Protein AF-A0AAV4CT35-F1 (afdb_monomer)

Nearest PDB structures (foldseek):
  6mrs-assembly1_A  TM=5.192E-01  e=3.108E-01  synthetic construct
  7wts-assembly1_q  TM=3.674E-01  e=2.032E+00  Homo sapiens
  8i8h-assembly1_A  TM=2.319E-01  e=3.352E+00  Streptosporangium roseum
  1j0r-assembly2_B  TM=2.990E-01  e=8.052E+00  Bacillus subtilis
  6eu2-assembly1_O  TM=1.810E-01  e=7.105E+00  Saccharomyces cerevisiae S288C

pLDDT: mean 72.07, std 13.14, range [39.66, 92.06]

Mean predicted aligned error: 14.74 Å

Radius of gyration: 26.85 Å; Cα contacts (8 Å, |Δi|>4): 179; chains: 1; bounding box: 68×26×70 Å

Structure (mmCIF, N/CA/C/O backbone):
data_AF-A0AAV4CT35-F1
#
_entry.id   AF-A0AAV4CT35-F1
#
loop_
_atom_site.group_PDB
_atom_site.id
_atom_site.type_symbol
_atom_site.label_atom_id
_atom_site.label_alt_id
_atom_site.label_comp_id
_atom_site.label_asym_id
_atom_site.label_entity_id
_atom_site.label_seq_id
_atom_site.pdbx_PDB_ins_code
_atom_site.Cartn_x
_atom_site.Cartn_y
_atom_site.Cartn_z
_atom_site.occupancy
_atom_site.B_iso_or_equiv
_atom_site.auth_seq_id
_atom_site.auth_comp_id
_atom_site.auth_asym_id
_atom_site.auth_atom_id
_atom_site.pdbx_PDB_model_num
ATOM 1 N N . MET A 1 1 ? -14.865 5.060 1.779 1.00 61.81 1 MET A N 1
ATOM 2 C CA . MET A 1 1 ? -14.980 4.880 3.240 1.00 61.81 1 MET A CA 1
ATOM 3 C C . MET A 1 1 ? -16.345 4.324 3.646 1.00 61.81 1 MET A C 1
ATOM 5 O O . MET A 1 1 ? -16.380 3.307 4.319 1.00 61.81 1 MET A O 1
ATOM 9 N N . GLU A 1 2 ? -17.453 4.895 3.161 1.00 72.00 2 GLU A N 1
ATOM 10 C CA . GLU A 1 2 ? -18.836 4.487 3.495 1.00 72.00 2 GLU A CA 1
ATOM 11 C C . GLU A 1 2 ? -19.107 2.967 3.499 1.00 72.00 2 GLU A C 1
ATOM 13 O O . GLU A 1 2 ? -19.634 2.433 4.469 1.00 72.00 2 GLU A O 1
ATOM 18 N N . VAL A 1 3 ? -18.693 2.236 2.456 1.00 74.56 3 VAL A N 1
ATOM 19 C CA . VAL A 1 3 ? -18.912 0.775 2.365 1.00 74.56 3 VAL A CA 1
ATOM 20 C C . VAL A 1 3 ? -18.204 0.008 3.492 1.00 74.56 3 VAL A C 1
ATOM 22 O O . VAL A 1 3 ? -18.758 -0.939 4.044 1.00 74.56 3 VAL A O 1
ATOM 25 N N . ILE A 1 4 ? -16.995 0.434 3.864 1.00 75.12 4 ILE A N 1
ATOM 26 C CA . ILE A 1 4 ? -16.207 -0.183 4.943 1.00 75.12 4 ILE A CA 1
ATOM 27 C C . ILE A 1 4 ? -16.853 0.103 6.296 1.00 75.12 4 ILE A C 1
ATOM 29 O O . ILE A 1 4 ? -16.926 -0.779 7.147 1.00 75.12 4 ILE A O 1
ATOM 33 N N . LEU A 1 5 ? -17.372 1.317 6.473 1.00 76.12 5 LEU A N 1
ATOM 34 C CA . LEU A 1 5 ? -18.053 1.721 7.696 1.00 76.12 5 LEU A CA 1
ATOM 35 C C . LEU A 1 5 ? -19.358 0.957 7.900 1.00 76.12 5 LEU A C 1
ATOM 37 O O . LEU A 1 5 ? -19.563 0.419 8.983 1.00 76.12 5 LEU A O 1
ATOM 41 N N . ARG A 1 6 ? -20.176 0.801 6.853 1.00 77.31 6 ARG A N 1
ATOM 42 C CA . ARG A 1 6 ? -21.390 -0.032 6.904 1.00 77.31 6 ARG A CA 1
ATOM 43 C C . ARG A 1 6 ? -21.087 -1.497 7.214 1.00 77.31 6 ARG A C 1
ATOM 45 O O . ARG A 1 6 ? -21.818 -2.135 7.963 1.00 77.31 6 ARG A O 1
ATOM 52 N N . ALA A 1 7 ? -19.988 -2.033 6.680 1.00 79.31 7 ALA A N 1
ATOM 53 C CA . ALA A 1 7 ? -19.547 -3.392 6.991 1.00 79.31 7 ALA A CA 1
ATOM 54 C C . ALA A 1 7 ? -19.054 -3.546 8.443 1.00 79.31 7 ALA A C 1
ATOM 56 O O . ALA A 1 7 ? -19.142 -4.635 9.014 1.00 79.31 7 ALA A O 1
ATOM 57 N N . ALA A 1 8 ? -18.530 -2.474 9.042 1.00 78.25 8 ALA A N 1
ATOM 58 C CA . ALA A 1 8 ? -18.135 -2.453 10.444 1.00 78.25 8 ALA A CA 1
ATOM 59 C C . ALA A 1 8 ? -19.338 -2.227 11.378 1.00 78.25 8 ALA A C 1
ATOM 61 O O . ALA A 1 8 ? -19.352 -2.786 12.472 1.00 78.25 8 ALA A O 1
ATOM 62 N N . GLU A 1 9 ? -20.353 -1.472 10.943 1.00 76.31 9 GLU A N 1
ATOM 63 C CA . GLU A 1 9 ? -21.483 -0.985 11.750 1.00 76.31 9 GLU A CA 1
ATOM 64 C C . GLU A 1 9 ? -22.215 -2.091 12.521 1.00 76.31 9 GLU A C 1
ATOM 66 O O . GLU A 1 9 ? -22.549 -1.893 13.684 1.00 76.31 9 GLU A O 1
ATOM 71 N N . GLY A 1 10 ? -22.348 -3.295 11.951 1.00 73.94 10 GLY A N 1
ATOM 72 C CA . GLY A 1 10 ? -22.927 -4.460 12.642 1.00 73.94 10 GLY A CA 1
ATOM 73 C C . GLY A 1 10 ? -22.183 -4.905 13.914 1.00 73.94 10 GLY A C 1
ATOM 74 O O . GLY A 1 10 ? -22.694 -5.719 14.680 1.00 73.94 10 GLY A O 1
ATOM 75 N N . SER A 1 11 ? -20.986 -4.369 14.163 1.00 74.44 11 SER A N 1
ATOM 76 C CA . SER A 1 11 ? -20.169 -4.639 15.356 1.00 74.44 11 SER A CA 1
ATOM 77 C C . SER A 1 11 ? -20.440 -3.652 16.498 1.00 74.44 11 SER A C 1
ATOM 79 O O . SER A 1 11 ? -19.971 -3.869 17.619 1.00 74.44 11 SER A O 1
ATOM 81 N N . ALA A 1 12 ? -21.203 -2.585 16.239 1.00 69.00 12 ALA A N 1
ATOM 82 C CA . ALA A 1 12 ? -21.568 -1.559 17.206 1.00 69.00 12 ALA A CA 1
ATOM 83 C C . ALA A 1 12 ? -23.096 -1.417 17.308 1.00 69.00 12 ALA A C 1
ATOM 85 O O . ALA A 1 12 ? -23.838 -1.645 16.361 1.00 69.00 12 ALA A O 1
ATOM 86 N N . SER A 1 13 ? -23.592 -1.062 18.494 1.00 67.94 13 SER A N 1
ATOM 87 C CA . SER A 1 13 ? -25.023 -0.786 18.701 1.00 67.94 13 SER A CA 1
ATOM 88 C C . SER A 1 13 ? -25.262 0.721 18.653 1.00 67.94 13 SER A C 1
ATOM 90 O O . SER A 1 13 ? -24.371 1.434 19.117 1.00 67.94 13 SER A O 1
ATOM 92 N N . PRO A 1 14 ? -26.436 1.196 18.191 1.00 68.62 14 PRO A N 1
ATOM 93 C CA . PRO A 1 14 ? -26.785 2.615 18.194 1.00 68.62 14 PRO A CA 1
ATOM 94 C C . PRO A 1 14 ? -26.461 3.297 19.523 1.00 68.62 14 PRO A C 1
ATOM 96 O O . PRO A 1 14 ? -26.668 2.722 20.599 1.00 68.62 14 PRO A O 1
ATOM 99 N N . ALA A 1 15 ? -25.921 4.509 19.437 1.00 67.31 15 ALA A N 1
ATOM 100 C CA . ALA A 1 15 ? -25.639 5.328 20.600 1.00 67.31 15 ALA A CA 1
ATOM 101 C C . ALA A 1 15 ? -26.962 5.892 21.133 1.00 67.31 15 ALA A C 1
ATOM 103 O O . ALA A 1 15 ? -27.694 6.572 20.408 1.00 67.31 15 ALA A O 1
ATOM 104 N N . ASP A 1 16 ? -27.266 5.580 22.391 1.00 68.31 16 ASP A N 1
ATOM 105 C CA . ASP A 1 16 ? -28.408 6.137 23.113 1.00 68.31 16 ASP A CA 1
ATOM 106 C C . ASP A 1 16 ? -28.034 7.535 23.618 1.00 68.31 16 ASP A C 1
ATOM 108 O O . ASP A 1 16 ? -27.062 7.686 24.362 1.00 68.31 16 ASP A O 1
ATOM 112 N N . LEU A 1 17 ? -28.762 8.551 23.153 1.00 63.44 17 LEU A N 1
ATOM 113 C CA . LEU A 1 17 ? -28.550 9.954 23.515 1.00 63.44 17 LEU A CA 1
ATOM 114 C C . LEU A 1 17 ? -29.515 10.422 24.623 1.00 63.44 17 LEU A C 1
ATOM 116 O O . LEU A 1 17 ? -29.453 11.584 25.025 1.00 63.44 17 LEU A O 1
ATOM 120 N N . GLY A 1 18 ? -30.389 9.538 25.123 1.00 57.47 18 GLY A N 1
ATOM 121 C CA . GLY A 1 18 ? -31.465 9.874 26.051 1.00 57.47 18 GLY A CA 1
ATOM 122 C C . GLY A 1 18 ? -32.706 10.447 25.352 1.00 57.47 18 GLY A C 1
ATOM 123 O O . GLY A 1 18 ? -32.621 11.166 24.354 1.00 57.47 18 GLY A O 1
ATOM 124 N N . GLY A 1 19 ? -33.894 10.121 25.880 1.00 57.25 19 GLY A N 1
ATOM 125 C CA . GLY A 1 19 ? -35.159 10.337 25.162 1.00 57.25 19 GLY A CA 1
ATOM 126 C C . GLY A 1 19 ? -35.256 9.424 23.932 1.00 57.25 19 GLY A C 1
ATOM 127 O O . GLY A 1 19 ? -34.352 8.646 23.670 1.00 57.25 19 GLY A O 1
ATOM 128 N N . VAL A 1 20 ? -36.337 9.479 23.152 1.00 59.94 20 VAL A N 1
ATOM 129 C CA . VAL A 1 20 ? -36.589 8.591 21.983 1.00 59.94 20 VAL A CA 1
ATOM 130 C C . VAL A 1 20 ? -35.617 8.855 20.798 1.00 59.94 20 VAL A C 1
ATOM 132 O O . VAL A 1 20 ? -35.916 8.582 19.640 1.00 59.94 20 VAL A O 1
ATOM 135 N N . CYS A 1 21 ? -34.438 9.417 21.064 1.00 56.00 21 CYS A N 1
ATOM 136 C CA . CYS A 1 21 ? -33.450 9.852 20.090 1.00 56.00 21 CYS A CA 1
ATOM 137 C C . CYS A 1 21 ? -32.243 8.906 20.086 1.00 56.00 21 CYS A C 1
ATOM 139 O O . CYS A 1 21 ? -31.481 8.836 21.049 1.00 56.00 21 CYS A O 1
ATOM 141 N N . TYR A 1 22 ? -32.024 8.231 18.956 1.00 63.31 22 TYR A N 1
ATOM 142 C CA . TYR A 1 22 ? -30.868 7.363 18.729 1.00 63.31 22 TYR A CA 1
ATOM 143 C C . TYR A 1 22 ? -29.951 7.959 17.662 1.00 63.31 22 TYR A C 1
ATOM 145 O O . TYR A 1 22 ? -30.428 8.441 16.633 1.00 63.31 22 TYR A O 1
ATOM 153 N N . MET A 1 23 ? -28.633 7.886 17.873 1.00 63.41 23 MET A N 1
ATOM 154 C CA . MET A 1 23 ? -27.654 8.125 16.808 1.00 63.41 23 MET A CA 1
ATOM 155 C C . MET A 1 23 ? -27.132 6.794 16.260 1.00 63.41 23 MET A C 1
ATOM 157 O O . MET A 1 23 ? -26.830 5.892 17.052 1.00 63.41 23 MET A O 1
ATOM 161 N N . PRO A 1 24 ? -26.956 6.657 14.931 1.00 66.19 24 PRO A N 1
ATOM 162 C CA . PRO A 1 24 ? -26.171 5.557 14.397 1.00 66.19 24 PRO A CA 1
ATOM 163 C C . PRO A 1 24 ? -24.763 5.588 15.018 1.00 66.19 24 PRO A C 1
ATOM 165 O O . PRO A 1 24 ? -24.211 6.666 15.262 1.00 66.19 24 PRO A O 1
ATOM 168 N N . PRO A 1 25 ? -24.184 4.416 15.319 1.00 65.44 25 PRO A N 1
ATOM 169 C CA . PRO A 1 25 ? -22.944 4.314 16.087 1.00 65.44 25 PRO A CA 1
ATOM 170 C C . PRO A 1 25 ? -21.714 4.835 15.337 1.00 65.44 25 PRO A C 1
ATOM 172 O O . PRO A 1 25 ? -20.651 5.013 15.933 1.00 65.44 25 PRO A O 1
ATOM 175 N N . VAL A 1 26 ? -21.846 5.075 14.033 1.00 69.94 26 VAL A N 1
ATOM 176 C CA . VAL A 1 26 ? -20.792 5.601 13.175 1.00 69.94 26 VAL A CA 1
ATOM 177 C C . VAL A 1 26 ? -21.322 6.824 12.450 1.00 69.94 26 VAL A C 1
ATOM 179 O O . VAL A 1 26 ? -22.363 6.774 11.798 1.00 69.94 26 VAL A O 1
ATOM 182 N N . LYS A 1 27 ? -20.577 7.923 12.530 1.00 68.12 27 LYS A N 1
ATOM 183 C CA . LYS A 1 27 ? -20.821 9.106 11.713 1.00 68.12 27 LYS A CA 1
ATOM 184 C C . LYS A 1 27 ? -19.522 9.477 11.023 1.00 68.12 27 LYS A C 1
ATOM 186 O O . LYS A 1 27 ? -18.558 9.843 11.689 1.00 68.12 27 LYS A O 1
ATOM 191 N N . ALA A 1 28 ? -19.490 9.357 9.703 1.00 64.50 28 ALA A N 1
ATOM 192 C CA . ALA A 1 28 ? -18.327 9.730 8.915 1.00 64.50 28 ALA A CA 1
ATOM 193 C C . ALA A 1 28 ? -18.597 10.967 8.074 1.00 64.50 28 ALA A C 1
ATOM 195 O O . ALA A 1 28 ? -19.676 11.138 7.508 1.00 64.50 28 ALA A O 1
ATOM 196 N N . PHE A 1 29 ? -17.585 11.820 8.005 1.00 55.75 29 PHE A N 1
ATOM 197 C CA . PHE A 1 29 ? -17.532 12.961 7.119 1.00 55.75 29 PHE A CA 1
ATOM 198 C C . PHE A 1 29 ? -16.224 12.875 6.333 1.00 55.75 29 PHE A C 1
ATOM 200 O O . PHE A 1 29 ? -15.149 13.175 6.844 1.00 55.75 29 PHE A O 1
ATOM 207 N N . ILE A 1 30 ? -16.327 12.442 5.074 1.00 67.06 30 ILE A N 1
ATOM 208 C CA . ILE A 1 30 ? -15.182 12.213 4.179 1.00 67.06 30 ILE A CA 1
ATOM 209 C C . ILE A 1 30 ? -14.243 11.129 4.748 1.00 67.06 30 ILE A C 1
ATOM 211 O O . ILE A 1 30 ? -14.639 9.962 4.810 1.00 67.06 30 ILE A O 1
ATOM 215 N N . ASP A 1 31 ? -13.021 11.507 5.132 1.00 65.38 31 ASP A N 1
ATOM 216 C CA . ASP A 1 31 ? -12.002 10.627 5.697 1.00 65.38 31 ASP A CA 1
ATOM 217 C C . ASP A 1 31 ? -12.147 10.541 7.227 1.00 65.38 31 ASP A C 1
ATOM 219 O O . ASP A 1 31 ? -11.849 9.508 7.825 1.00 65.38 31 ASP A O 1
ATOM 223 N N . ASP A 1 32 ? -12.680 11.577 7.877 1.00 65.38 32 ASP A N 1
ATOM 224 C CA . ASP A 1 32 ? -12.834 11.602 9.328 1.00 65.38 32 ASP A CA 1
ATOM 225 C C . ASP A 1 32 ? -14.062 10.789 9.755 1.00 65.38 32 ASP A C 1
ATOM 227 O O . ASP A 1 32 ? -15.179 10.982 9.270 1.00 65.38 32 ASP A O 1
ATOM 231 N N . THR A 1 33 ? -13.853 9.839 10.665 1.00 67.88 33 THR A N 1
ATOM 232 C CA . THR A 1 33 ? -14.893 8.922 11.141 1.00 67.88 33 THR A CA 1
ATOM 233 C C . THR A 1 33 ? -15.006 9.019 12.648 1.00 67.88 33 THR A C 1
ATOM 235 O O . THR A 1 33 ? -14.083 8.659 13.367 1.00 67.88 33 THR A O 1
ATOM 238 N N . THR A 1 34 ? -16.169 9.406 13.156 1.00 71.44 34 THR A N 1
ATOM 239 C CA . THR A 1 34 ? -16.434 9.385 14.595 1.00 71.44 34 THR A CA 1
ATOM 240 C C . THR A 1 34 ? -17.229 8.147 14.974 1.00 71.44 34 THR A C 1
ATOM 242 O O . THR A 1 34 ? -18.323 7.918 14.455 1.00 71.44 34 THR A O 1
ATOM 245 N N . ILE A 1 35 ? -16.678 7.355 15.896 1.00 70.50 35 ILE A N 1
ATOM 246 C CA . ILE A 1 35 ? -17.342 6.197 16.490 1.00 70.50 35 ILE A CA 1
ATOM 247 C C . ILE A 1 35 ? -17.936 6.628 17.828 1.00 70.50 35 ILE A C 1
ATOM 249 O O . ILE A 1 35 ? -17.236 7.062 18.745 1.00 70.50 35 ILE A O 1
ATOM 253 N N . LEU A 1 36 ? -19.250 6.485 17.946 1.00 70.00 36 LEU A N 1
ATOM 254 C CA . LEU A 1 36 ? -19.995 6.764 19.163 1.00 70.00 36 LEU A CA 1
ATOM 255 C C . LEU A 1 36 ? -20.402 5.431 19.784 1.00 70.00 36 LEU A C 1
ATOM 257 O O . LEU A 1 36 ? -21.216 4.693 19.232 1.00 70.00 36 LEU A O 1
ATOM 261 N N . CYS A 1 37 ? -19.817 5.099 20.934 1.00 67.00 37 CYS A N 1
ATOM 262 C CA . CYS A 1 37 ? -20.114 3.860 21.641 1.00 67.00 37 CYS A CA 1
ATOM 263 C C . CYS A 1 37 ? -20.293 4.110 23.139 1.00 67.00 37 CYS A C 1
ATOM 265 O O . CYS A 1 37 ? -19.545 4.841 23.780 1.00 67.00 37 CYS A O 1
ATOM 267 N N . SER A 1 38 ? -21.282 3.449 23.735 1.00 66.62 38 SER A N 1
ATOM 268 C CA . SER A 1 38 ? -21.591 3.579 25.166 1.00 66.62 38 SER A CA 1
ATOM 269 C C . SER A 1 38 ? -20.693 2.731 26.079 1.00 66.62 38 SER A C 1
ATOM 271 O O . SER A 1 38 ? -20.724 2.886 27.300 1.00 66.62 38 SER A O 1
ATOM 273 N N . LYS A 1 39 ? -19.898 1.808 25.514 1.00 68.69 39 LYS A N 1
ATOM 274 C CA . LYS A 1 39 ? -19.023 0.881 26.253 1.00 68.69 39 LYS A CA 1
ATOM 275 C C . LYS A 1 39 ? -17.675 0.715 25.561 1.00 68.69 39 LYS A C 1
ATOM 277 O O . LYS A 1 39 ? -17.637 0.413 24.372 1.00 68.69 39 LYS A O 1
ATOM 282 N N . GLU A 1 40 ? -16.600 0.755 26.341 1.00 69.69 40 GLU A N 1
ATOM 283 C CA . GLU A 1 40 ? -15.217 0.623 25.862 1.00 69.69 40 GLU A CA 1
ATOM 284 C C . GLU A 1 40 ? -14.970 -0.692 25.103 1.00 69.69 40 GLU A C 1
ATOM 286 O O . GLU A 1 40 ? -14.434 -0.686 23.998 1.00 69.69 40 GLU A O 1
ATOM 291 N N . ASN A 1 41 ? -15.474 -1.817 25.622 1.00 70.94 41 ASN A N 1
ATOM 292 C CA . ASN A 1 41 ? -15.346 -3.123 24.962 1.00 70.94 41 ASN A CA 1
ATOM 293 C C . ASN A 1 41 ? -16.001 -3.168 23.570 1.00 70.94 41 ASN A C 1
ATOM 295 O O . ASN A 1 41 ? -15.524 -3.882 22.689 1.00 70.94 41 ASN A O 1
ATOM 299 N N . LYS A 1 42 ? -17.103 -2.429 23.365 1.00 71.50 42 LYS A N 1
ATOM 300 C CA . LYS A 1 42 ? -17.773 -2.349 22.056 1.00 71.50 42 LYS A CA 1
ATOM 301 C C . LYS A 1 42 ? -16.964 -1.490 21.096 1.00 71.50 42 LYS A C 1
ATOM 303 O O . LYS A 1 42 ? -16.765 -1.899 19.957 1.00 71.50 42 LYS A O 1
ATOM 308 N N . THR A 1 43 ? -16.443 -0.364 21.582 1.00 72.06 43 THR A N 1
ATOM 309 C CA . THR A 1 43 ? -15.526 0.479 20.816 1.00 72.06 43 THR A CA 1
ATOM 310 C C . THR A 1 43 ? -14.332 -0.340 20.347 1.00 72.06 43 THR A C 1
ATOM 312 O O . THR A 1 43 ? -14.083 -0.395 19.152 1.00 72.06 43 THR A O 1
ATOM 315 N N . ARG A 1 44 ? -13.655 -1.069 21.243 1.00 73.31 44 ARG A N 1
ATOM 316 C CA . ARG A 1 44 ? -12.477 -1.876 20.891 1.00 73.31 44 ARG A CA 1
ATOM 317 C C . ARG A 1 44 ? -12.773 -2.932 19.825 1.00 73.31 44 ARG A C 1
ATOM 319 O O . ARG A 1 44 ? -12.047 -3.011 18.845 1.00 73.31 44 ARG A O 1
ATOM 326 N N . ARG A 1 45 ? -13.886 -3.666 19.945 1.00 78.44 45 ARG A N 1
ATOM 327 C CA . ARG A 1 45 ? -14.315 -4.617 18.899 1.00 78.44 45 ARG A CA 1
ATOM 328 C C . ARG A 1 45 ? -14.549 -3.943 17.548 1.00 78.44 45 ARG A C 1
ATOM 330 O O . ARG A 1 45 ? -14.231 -4.520 16.513 1.00 78.44 45 ARG A O 1
ATOM 337 N N . MET A 1 46 ? -15.111 -2.737 17.560 1.00 77.69 46 MET A N 1
ATOM 338 C CA . MET A 1 46 ? -15.316 -1.942 16.354 1.00 77.69 46 MET A CA 1
ATOM 339 C C . MET A 1 46 ? -13.981 -1.495 15.744 1.00 77.69 46 MET A C 1
ATOM 341 O O . MET A 1 46 ? -13.820 -1.590 14.531 1.00 77.69 46 MET A O 1
ATOM 345 N N . LEU A 1 47 ? -13.011 -1.083 16.574 1.00 77.12 47 LEU A N 1
ATOM 346 C CA . LEU A 1 47 ? -11.645 -0.758 16.141 1.00 77.12 47 LEU A CA 1
ATOM 347 C C . LEU A 1 47 ? -10.980 -1.960 15.465 1.00 77.12 47 LEU A C 1
ATOM 349 O O . LEU A 1 47 ? -10.499 -1.832 14.343 1.00 77.12 47 LEU A O 1
ATOM 353 N N . ASP A 1 48 ? -11.019 -3.127 16.111 1.00 81.06 48 ASP A N 1
ATOM 354 C CA . ASP A 1 48 ? -10.408 -4.359 15.600 1.00 81.06 48 ASP A CA 1
ATOM 355 C C . ASP A 1 48 ? -11.036 -4.772 14.258 1.00 81.06 48 ASP A C 1
ATOM 357 O O . ASP A 1 48 ? -10.347 -5.172 13.315 1.00 81.06 48 ASP A O 1
ATOM 361 N N . ARG A 1 49 ? -12.365 -4.638 14.133 1.00 83.50 49 ARG A N 1
ATOM 362 C CA . ARG A 1 49 ? -13.072 -4.943 12.885 1.00 83.50 49 ARG A CA 1
ATOM 363 C C . ARG A 1 49 ? -12.713 -3.964 11.773 1.00 83.50 49 ARG A C 1
ATOM 365 O O . ARG A 1 49 ? -12.538 -4.384 10.628 1.00 83.50 49 ARG A O 1
ATOM 372 N N . LEU A 1 50 ? -12.625 -2.678 12.096 1.00 79.19 50 LEU A N 1
ATOM 373 C CA . LEU A 1 50 ? -12.292 -1.632 11.139 1.00 79.19 50 LEU A CA 1
ATOM 374 C C . LEU A 1 50 ? -10.842 -1.7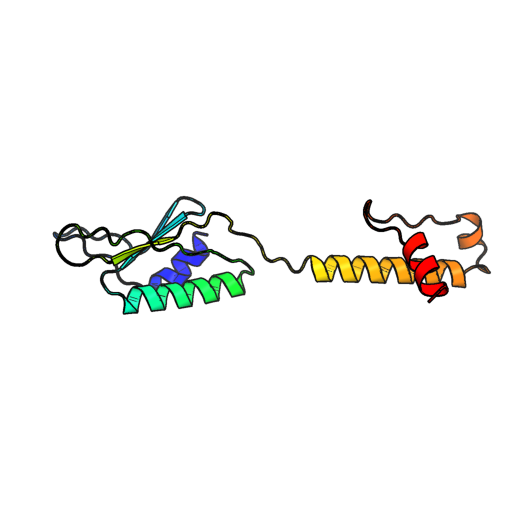81 10.660 1.00 79.19 50 LEU A C 1
ATOM 376 O O . LEU A 1 50 ? -10.600 -1.682 9.461 1.00 79.19 50 LEU A O 1
ATOM 380 N N . ASP A 1 51 ? -9.911 -2.147 11.542 1.00 80.19 51 ASP A N 1
ATOM 381 C CA . ASP A 1 51 ? -8.528 -2.471 11.172 1.00 80.19 51 ASP A CA 1
ATOM 382 C C . ASP A 1 51 ? -8.430 -3.697 10.261 1.00 80.19 51 ASP A C 1
ATOM 384 O O . ASP A 1 51 ? -7.749 -3.656 9.235 1.00 80.19 51 ASP A O 1
ATOM 388 N N . ALA A 1 52 ? -9.197 -4.754 10.536 1.00 83.00 52 ALA A N 1
ATOM 389 C CA . ALA A 1 52 ? -9.271 -5.903 9.638 1.00 83.00 52 ALA A CA 1
ATOM 390 C C . ALA A 1 52 ? -9.767 -5.507 8.234 1.00 83.00 52 ALA A C 1
ATOM 392 O O . ALA A 1 52 ? -9.147 -5.869 7.235 1.00 83.00 52 ALA A O 1
ATOM 393 N N . LEU A 1 53 ? -10.852 -4.731 8.134 1.00 82.06 53 LEU A N 1
ATOM 394 C CA . LEU A 1 53 ? -11.400 -4.294 6.843 1.00 82.06 53 LEU A CA 1
ATOM 395 C C . LEU A 1 53 ? -10.457 -3.335 6.098 1.00 82.06 53 LEU A C 1
ATOM 397 O O . LEU A 1 53 ? -10.320 -3.408 4.873 1.00 82.06 53 LEU A O 1
ATOM 401 N N . MET A 1 54 ? -9.773 -2.454 6.824 1.00 77.44 54 MET A N 1
ATOM 402 C CA . MET A 1 54 ? -8.780 -1.547 6.251 1.00 77.44 54 MET A CA 1
ATOM 403 C C . MET A 1 54 ? -7.574 -2.326 5.719 1.00 77.44 54 MET A C 1
ATOM 405 O O . MET A 1 54 ? -7.192 -2.135 4.566 1.00 77.44 54 MET A O 1
ATOM 409 N N . ASN A 1 55 ? -7.065 -3.304 6.470 1.00 79.81 55 ASN A N 1
ATOM 410 C CA . ASN A 1 55 ? -5.999 -4.190 6.001 1.00 79.81 55 ASN A CA 1
ATOM 411 C C . ASN A 1 55 ? -6.408 -4.989 4.751 1.00 79.81 55 ASN A C 1
ATOM 413 O O . ASN A 1 55 ? -5.643 -5.046 3.787 1.00 79.81 55 ASN A O 1
ATOM 417 N N . TRP A 1 56 ? -7.629 -5.534 4.713 1.00 78.88 56 TRP A N 1
ATOM 418 C CA . TRP A 1 56 ? -8.171 -6.223 3.531 1.00 78.88 56 TRP A CA 1
ATOM 419 C C . TRP A 1 56 ? -8.250 -5.314 2.302 1.00 78.88 56 TRP A C 1
ATOM 421 O O . TRP A 1 56 ? -7.883 -5.712 1.199 1.00 78.88 56 TRP A O 1
ATOM 431 N N . SER A 1 57 ? -8.680 -4.069 2.496 1.00 74.38 57 SER A N 1
ATOM 432 C CA . SER A 1 57 ? -8.756 -3.064 1.431 1.00 74.38 57 SER A CA 1
ATOM 433 C C . SER A 1 57 ? -7.413 -2.394 1.112 1.00 74.38 57 SER A C 1
ATOM 435 O O . SER A 1 57 ? -7.364 -1.466 0.304 1.00 74.38 57 SER A O 1
ATOM 437 N N . ARG A 1 58 ? -6.310 -2.868 1.713 1.00 72.38 58 ARG A N 1
ATOM 438 C CA . ARG A 1 58 ? -4.968 -2.283 1.595 1.00 72.38 58 ARG A CA 1
ATOM 439 C C . ARG A 1 58 ? -4.952 -0.793 1.937 1.00 72.38 58 ARG A C 1
ATOM 441 O O . ARG A 1 58 ? -4.231 -0.019 1.317 1.00 72.38 58 ARG A O 1
ATOM 448 N N . MET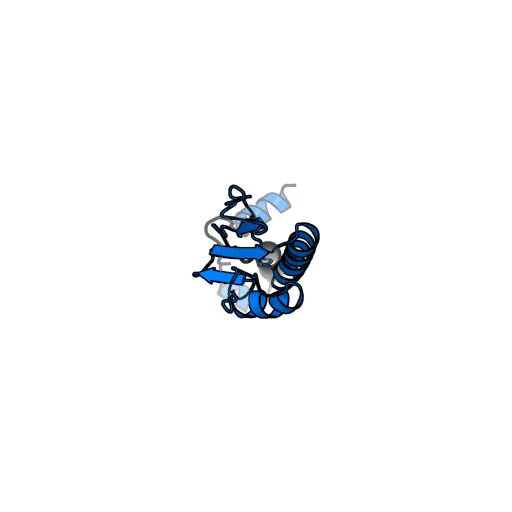 A 1 59 ? -5.732 -0.374 2.919 1.00 73.00 59 MET A N 1
ATOM 449 C CA . MET A 1 59 ? -5.715 0.979 3.460 1.00 73.00 59 MET A CA 1
ATOM 450 C C . MET A 1 59 ? -5.201 0.960 4.895 1.00 73.00 59 MET A C 1
ATOM 452 O O . MET A 1 59 ? -5.240 -0.056 5.579 1.00 73.00 59 MET A O 1
ATOM 456 N N . SER A 1 60 ? -4.696 2.096 5.363 1.00 69.62 60 SER A N 1
ATOM 457 C CA . SER A 1 60 ? -4.348 2.270 6.774 1.00 69.62 60 SER A CA 1
ATOM 458 C C . SER A 1 60 ? -4.871 3.591 7.296 1.00 69.62 60 SER A C 1
ATOM 460 O O . SER A 1 60 ? -4.780 4.594 6.588 1.00 69.62 60 SER A O 1
ATOM 462 N N . PHE A 1 61 ? -5.355 3.579 8.534 1.00 68.50 61 PHE A N 1
ATOM 463 C CA . PHE A 1 61 ? -5.766 4.765 9.274 1.00 68.50 61 PHE A CA 1
ATOM 464 C C . PHE A 1 61 ? -4.865 4.961 10.495 1.00 68.50 61 PHE A C 1
ATOM 466 O O . PHE A 1 61 ? -4.143 4.054 10.912 1.00 68.50 61 PHE A O 1
ATOM 473 N N . GLN A 1 62 ? -4.887 6.167 11.049 1.00 63.53 62 GLN A N 1
ATOM 474 C CA . GLN A 1 62 ? -4.337 6.458 12.366 1.00 63.53 62 GLN A CA 1
ATOM 475 C C . GLN A 1 62 ? -5.517 6.875 13.238 1.00 63.53 62 GLN A C 1
ATOM 477 O O . GLN A 1 62 ? -6.259 7.776 12.859 1.00 63.53 62 GLN A O 1
ATOM 482 N N . ALA A 1 63 ? -5.730 6.187 14.358 1.00 62.25 63 ALA A N 1
ATOM 483 C CA . ALA A 1 63 ? -6.683 6.633 15.365 1.00 62.25 63 ALA A CA 1
ATOM 484 C C . ALA A 1 63 ? -5.970 7.576 16.334 1.00 62.25 63 ALA A C 1
ATOM 486 O O . ALA A 1 63 ? -4.871 7.277 16.797 1.00 62.25 63 ALA A O 1
ATOM 487 N N . GLU A 1 64 ? -6.607 8.697 16.640 1.00 58.94 64 GLU A N 1
ATOM 488 C CA . GLU A 1 64 ? -6.192 9.608 17.699 1.00 58.94 64 GLU A CA 1
ATOM 489 C C . GLU A 1 64 ? -7.333 9.632 18.713 1.00 58.94 64 GLU A C 1
ATOM 491 O O . GLU A 1 64 ? -8.484 9.836 18.335 1.00 58.94 64 GLU A O 1
ATOM 496 N N . GLU A 1 65 ? -7.052 9.349 19.983 1.00 56.94 65 GLU A N 1
ATOM 497 C CA . GLU A 1 65 ? -8.083 9.420 21.015 1.00 56.94 65 GLU A CA 1
ATOM 498 C C . GLU A 1 65 ? -8.459 10.886 21.246 1.00 56.94 65 GLU A C 1
ATOM 500 O O . GLU A 1 65 ? -7.681 11.665 21.795 1.00 56.94 65 GLU A O 1
ATOM 505 N N . VAL A 1 66 ? -9.662 11.283 20.839 1.00 54.88 66 VAL A N 1
ATOM 506 C CA . VAL A 1 66 ? -10.242 12.548 21.310 1.00 54.88 66 VAL A CA 1
ATOM 507 C C . VAL A 1 66 ? -10.652 12.444 22.777 1.00 54.88 66 VAL A C 1
ATOM 509 O O . VAL A 1 66 ? -11.004 11.356 23.246 1.00 54.88 66 VAL A O 1
ATOM 512 N N . PRO A 1 67 ? -10.670 13.577 23.507 1.00 47.22 67 PRO A N 1
ATOM 513 C CA . PRO A 1 67 ? -11.154 13.612 24.877 1.00 47.22 67 PRO A CA 1
ATOM 514 C C . PRO A 1 67 ? -12.545 12.982 24.974 1.00 47.22 67 PRO A C 1
ATOM 516 O O . PRO A 1 67 ? -13.428 13.314 24.182 1.00 47.22 67 PRO A O 1
ATOM 519 N N . LYS A 1 68 ? -12.746 12.109 25.970 1.00 52.12 68 LYS A N 1
ATOM 520 C CA . LYS A 1 68 ? -14.057 11.566 26.351 1.00 52.12 68 LYS A CA 1
ATOM 521 C C . LYS A 1 68 ? -14.995 12.746 26.629 1.00 52.12 68 LYS A C 1
ATOM 523 O O . LYS A 1 68 ? -14.991 13.284 27.734 1.00 52.12 68 LYS A O 1
ATOM 528 N N . THR A 1 69 ? -15.771 13.193 25.648 1.00 43.78 69 THR A N 1
ATOM 529 C CA . THR A 1 69 ? -16.771 14.242 25.859 1.00 43.78 69 THR A CA 1
ATOM 530 C C . THR A 1 69 ? -17.949 13.632 26.602 1.00 43.78 69 THR A C 1
ATOM 532 O O . THR A 1 69 ? -18.916 13.139 26.031 1.00 43.78 69 THR A O 1
ATOM 535 N N . VAL A 1 70 ? -17.829 13.634 27.929 1.00 47.06 70 VAL A N 1
ATOM 536 C CA . VAL A 1 70 ? -18.904 13.299 28.855 1.00 47.06 70 VAL A CA 1
ATOM 537 C C . VAL A 1 70 ? -19.878 14.475 28.867 1.00 47.06 70 VAL A C 1
ATOM 539 O O . VAL A 1 70 ? -19.643 15.486 29.526 1.00 47.06 70 VAL A O 1
ATOM 542 N N . HIS A 1 71 ? -20.986 14.350 28.143 1.00 39.78 71 HIS A N 1
ATOM 543 C CA . HIS A 1 71 ? -22.189 15.117 28.447 1.00 39.78 71 HIS A CA 1
ATOM 544 C C . HIS A 1 71 ? -23.266 14.127 28.892 1.00 39.78 71 HIS A C 1
ATOM 546 O O . HIS A 1 71 ? -23.796 13.386 28.076 1.00 39.78 71 HIS A O 1
ATOM 552 N N . LYS A 1 72 ? -23.485 14.086 30.215 1.0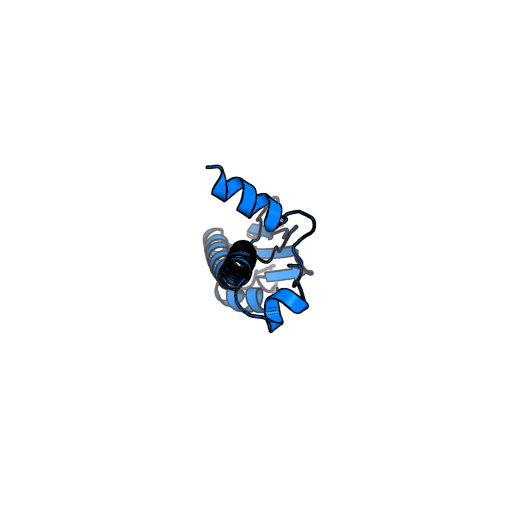0 39.66 72 LYS A N 1
ATOM 553 C CA . LYS A 1 72 ? -24.512 13.329 30.954 1.00 39.66 72 LYS A CA 1
ATOM 554 C C . LYS A 1 72 ? -24.675 11.845 30.544 1.00 39.66 72 LYS A C 1
ATOM 556 O O . LYS A 1 72 ? -25.474 11.485 29.695 1.00 39.66 72 LYS A O 1
ATOM 561 N N . ASP A 1 73 ? -23.922 10.998 31.253 1.00 41.50 73 ASP A N 1
ATOM 562 C CA . ASP A 1 73 ? -24.254 9.608 31.627 1.00 41.50 73 ASP A CA 1
ATOM 563 C C . ASP A 1 73 ? -24.229 8.450 30.601 1.00 41.50 73 ASP A C 1
ATOM 565 O O . ASP A 1 73 ? -25.055 7.545 30.681 1.00 41.50 73 ASP A O 1
ATOM 569 N N . ARG A 1 74 ? -23.155 8.362 29.791 1.00 49.41 74 ARG A N 1
ATOM 570 C CA . ARG A 1 74 ? -22.504 7.128 29.224 1.00 49.41 74 ARG A CA 1
ATOM 571 C C . ARG A 1 74 ? -22.339 7.139 27.703 1.00 49.41 74 ARG A C 1
ATOM 573 O O . ARG A 1 74 ? -22.832 6.256 26.999 1.00 49.41 74 ARG A O 1
ATOM 580 N N . LEU A 1 75 ? -21.513 8.045 27.194 1.00 48.59 75 LEU A N 1
ATOM 581 C CA . LEU A 1 75 ? -20.981 7.926 25.838 1.00 48.59 75 LEU A CA 1
ATOM 582 C C . LEU A 1 75 ? -19.464 8.097 25.871 1.00 48.59 75 LEU A C 1
ATOM 584 O O . LEU A 1 75 ? -18.948 9.115 26.324 1.00 48.59 75 LEU A O 1
ATOM 588 N N . ILE A 1 76 ? -18.751 7.066 25.422 1.00 54.19 76 ILE A N 1
ATOM 589 C CA . ILE A 1 76 ? -17.321 7.125 25.135 1.00 54.19 76 ILE A CA 1
ATOM 590 C C . ILE A 1 76 ? -17.233 7.421 23.638 1.00 54.19 76 ILE A C 1
ATOM 592 O O . ILE A 1 76 ? -17.302 6.521 22.800 1.00 54.19 76 ILE A O 1
ATOM 596 N N . GLY A 1 77 ? -17.178 8.706 23.294 1.00 52.28 77 GLY A N 1
ATOM 597 C CA . GLY A 1 77 ? -16.934 9.136 21.922 1.00 52.28 77 GLY A CA 1
ATOM 598 C C . GLY A 1 77 ? -15.466 8.924 21.567 1.00 52.28 77 GLY A C 1
ATOM 599 O O . GLY A 1 77 ? -14.598 9.498 22.215 1.00 52.28 77 GLY A O 1
ATOM 600 N N . VAL A 1 78 ? -15.193 8.108 20.549 1.00 56.56 78 VAL A N 1
ATOM 601 C CA . VAL A 1 78 ? -13.865 7.986 19.939 1.00 56.56 78 VAL A CA 1
ATOM 602 C C . VAL A 1 78 ? -13.976 8.524 18.519 1.00 56.56 78 VAL A C 1
ATOM 604 O O . VAL A 1 78 ? -14.451 7.847 17.611 1.00 56.56 78 VAL A O 1
ATOM 607 N N . ALA A 1 79 ? -13.585 9.780 18.328 1.00 52.53 79 ALA A N 1
ATOM 608 C CA . ALA A 1 79 ? -13.378 10.338 16.998 1.00 52.53 79 ALA A CA 1
ATOM 609 C C . ALA A 1 79 ? -12.070 9.804 16.419 1.00 52.53 79 ALA A C 1
ATOM 611 O O . ALA A 1 79 ? -11.022 9.928 17.037 1.00 52.53 79 ALA A O 1
ATOM 612 N N . MET A 1 80 ? -12.134 9.205 15.237 1.00 55.91 80 MET A N 1
ATOM 613 C CA . MET A 1 80 ? -10.966 8.888 14.432 1.00 55.91 80 MET A CA 1
ATOM 614 C C . MET A 1 80 ? -10.783 9.983 13.393 1.00 55.91 80 MET A C 1
ATOM 616 O O . MET A 1 80 ? -11.650 10.203 12.546 1.00 55.91 80 MET A O 1
ATOM 620 N N . TYR A 1 81 ? -9.621 10.619 13.410 1.00 45.91 81 TYR A N 1
ATOM 621 C CA . TYR A 1 81 ? -9.214 11.509 12.332 1.00 45.91 81 TYR A CA 1
ATOM 622 C C . TYR A 1 81 ? -8.379 10.728 11.329 1.00 45.91 81 TYR A C 1
ATOM 624 O O . TYR A 1 81 ? -7.221 10.398 11.593 1.00 45.91 81 TYR A O 1
ATOM 632 N N . CYS A 1 82 ? -8.928 10.438 10.153 1.00 47.06 82 CYS A N 1
ATOM 633 C CA . CYS A 1 82 ? -8.153 9.774 9.114 1.00 47.06 82 CYS A CA 1
ATOM 634 C C . CYS A 1 82 ? -7.427 10.833 8.279 1.00 47.06 82 CYS A C 1
ATOM 636 O O . CYS A 1 82 ? -7.760 11.082 7.128 1.00 47.06 82 CYS A O 1
ATOM 638 N N . ARG A 1 83 ? -6.368 11.445 8.829 1.00 45.31 83 ARG A N 1
ATOM 639 C CA . ARG A 1 83 ? -5.630 12.508 8.109 1.00 45.31 83 ARG A CA 1
ATOM 640 C C . ARG A 1 83 ? -4.974 12.032 6.804 1.00 45.31 83 ARG A C 1
ATOM 642 O O . ARG A 1 83 ? -4.586 12.861 5.987 1.00 45.31 83 ARG A O 1
ATOM 649 N N . LYS A 1 84 ? -4.782 10.717 6.623 1.00 51.00 84 LYS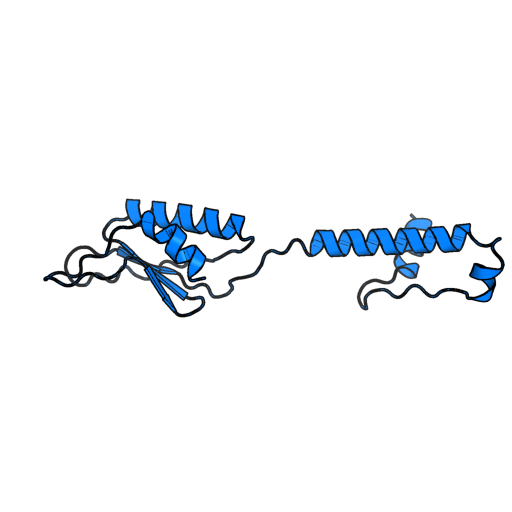 A N 1
ATOM 650 C CA . LYS A 1 84 ? -4.160 10.081 5.446 1.00 51.00 84 LYS A CA 1
ATOM 651 C C . LYS A 1 84 ? -4.705 8.657 5.253 1.00 51.00 84 LYS A C 1
ATOM 653 O O . LYS A 1 84 ? -4.035 7.695 5.626 1.00 51.00 84 LYS A O 1
ATOM 658 N N . ALA A 1 85 ? -5.867 8.505 4.615 1.00 54.25 85 ALA A N 1
ATOM 659 C CA . ALA A 1 85 ? -6.287 7.218 4.052 1.00 54.25 85 ALA A CA 1
ATOM 660 C C . ALA A 1 85 ? -5.383 6.873 2.853 1.00 54.25 85 ALA A C 1
ATOM 662 O O . ALA A 1 85 ? -5.685 7.165 1.698 1.00 54.25 85 ALA A O 1
ATOM 663 N N . LYS A 1 86 ? -4.196 6.321 3.120 1.00 57.16 86 LYS A N 1
ATOM 664 C CA . LYS A 1 86 ? -3.257 5.940 2.061 1.00 57.16 86 LYS A CA 1
ATOM 665 C C . LYS A 1 86 ? -3.524 4.510 1.622 1.00 57.16 86 LYS A C 1
ATOM 667 O O . LYS A 1 86 ? -3.373 3.577 2.409 1.00 57.16 86 LYS A O 1
ATOM 672 N N . LEU A 1 87 ? -3.837 4.355 0.340 1.00 55.78 87 LEU A N 1
ATOM 673 C CA . LEU A 1 87 ? -3.772 3.080 -0.361 1.00 55.78 87 LEU A CA 1
ATOM 674 C C . LEU A 1 87 ? -2.335 2.543 -0.284 1.00 55.78 87 LEU A C 1
ATOM 676 O O . LEU A 1 87 ? -1.409 3.069 -0.904 1.00 55.78 87 LEU A O 1
ATOM 680 N N . ARG A 1 88 ? -2.149 1.474 0.485 1.00 63.56 88 ARG A N 1
ATOM 681 C CA . ARG A 1 88 ? -0.968 0.613 0.482 1.00 63.56 88 ARG A CA 1
ATOM 682 C C . ARG A 1 88 ? -1.033 -0.298 -0.741 1.00 63.56 88 ARG A C 1
ATOM 684 O O . ARG A 1 88 ? -1.131 -1.518 -0.637 1.00 63.56 88 ARG A O 1
ATOM 691 N N . LEU A 1 89 ? -0.998 0.298 -1.929 1.00 61.53 89 LEU A N 1
ATOM 692 C CA . LEU A 1 89 ? -0.743 -0.477 -3.136 1.00 61.53 89 LEU A CA 1
ATOM 693 C C . LEU A 1 89 ? 0.680 -1.050 -3.035 1.00 61.53 89 LEU A C 1
ATOM 695 O O . LEU A 1 89 ? 1.584 -0.332 -2.594 1.00 61.53 89 LEU A O 1
ATOM 699 N N . PRO A 1 90 ? 0.918 -2.309 -3.441 1.00 62.16 90 PRO A N 1
ATOM 700 C CA . PRO A 1 90 ? 2.252 -2.894 -3.501 1.00 62.16 90 PRO A CA 1
ATOM 701 C C . PRO A 1 90 ? 3.034 -2.301 -4.684 1.00 62.16 90 PRO A C 1
ATOM 703 O O . PRO A 1 90 ? 3.526 -3.011 -5.552 1.00 62.16 90 PRO A O 1
ATOM 706 N N . LEU A 1 91 ? 3.169 -0.973 -4.720 1.00 65.69 91 LEU A N 1
ATOM 707 C CA . LEU A 1 91 ? 3.902 -0.249 -5.754 1.00 65.69 91 LEU A CA 1
ATOM 708 C C . LEU A 1 91 ? 5.367 -0.685 -5.790 1.00 65.69 91 LEU A C 1
ATOM 710 O O . LEU A 1 91 ? 5.974 -0.654 -6.849 1.00 65.69 91 LEU A O 1
ATOM 714 N N . LYS A 1 92 ? 5.920 -1.140 -4.656 1.00 73.69 92 LYS A N 1
ATOM 715 C CA . LYS A 1 92 ? 7.275 -1.703 -4.602 1.00 73.69 92 LYS A CA 1
ATOM 716 C C . LYS A 1 92 ? 7.426 -2.935 -5.494 1.00 73.69 92 LYS A C 1
ATOM 718 O O . LYS A 1 92 ? 8.389 -2.988 -6.238 1.00 73.69 92 LYS A O 1
ATOM 723 N N . SER A 1 93 ? 6.457 -3.853 -5.473 1.00 79.19 93 SER A N 1
ATOM 724 C CA . SER A 1 93 ? 6.482 -5.059 -6.312 1.00 79.19 93 SER A CA 1
ATOM 725 C C . SER A 1 93 ? 6.369 -4.714 -7.799 1.00 79.19 93 SER A C 1
ATOM 727 O O . SER A 1 93 ? 7.099 -5.274 -8.603 1.00 79.19 93 SER A O 1
ATOM 729 N N . ILE A 1 94 ? 5.539 -3.731 -8.164 1.00 81.69 94 ILE A N 1
ATOM 730 C CA . ILE A 1 94 ? 5.425 -3.262 -9.558 1.00 81.69 94 ILE A CA 1
ATOM 731 C C . ILE A 1 94 ? 6.721 -2.588 -10.021 1.00 81.69 94 ILE A C 1
ATOM 733 O O . ILE A 1 94 ? 7.160 -2.773 -11.153 1.00 81.69 94 ILE A O 1
ATOM 737 N N . VAL A 1 95 ? 7.335 -1.780 -9.153 1.00 84.25 95 VAL A N 1
ATOM 738 C CA . VAL A 1 95 ? 8.617 -1.132 -9.450 1.00 84.25 95 VAL A CA 1
ATOM 739 C C . VAL A 1 95 ? 9.715 -2.179 -9.615 1.00 84.25 95 VAL A C 1
ATOM 741 O O . VAL A 1 95 ? 10.483 -2.085 -10.564 1.00 84.25 95 VAL A O 1
ATOM 744 N N . GLU A 1 96 ? 9.756 -3.182 -8.742 1.00 85.75 96 GLU A N 1
ATOM 745 C CA . GLU A 1 96 ? 10.704 -4.294 -8.808 1.00 85.75 96 GLU A CA 1
ATOM 746 C C . GLU A 1 96 ? 10.544 -5.088 -10.110 1.00 85.75 96 GLU A C 1
ATOM 748 O O . GLU A 1 96 ? 11.502 -5.216 -10.870 1.00 85.75 96 GLU A O 1
ATOM 753 N N . GLU A 1 97 ? 9.322 -5.507 -10.441 1.00 87.56 97 GLU A N 1
ATOM 754 C CA . GLU A 1 97 ? 9.022 -6.227 -11.681 1.00 87.56 97 GLU A CA 1
ATOM 755 C C . GLU A 1 97 ? 9.391 -5.405 -12.923 1.00 87.56 97 GLU A C 1
ATOM 757 O O . GLU A 1 97 ? 10.026 -5.918 -13.846 1.00 87.56 97 GLU A O 1
ATOM 762 N N . TYR A 1 98 ? 9.085 -4.104 -12.923 1.00 88.50 98 TYR A N 1
ATOM 763 C CA . TYR A 1 98 ? 9.509 -3.193 -13.982 1.00 88.50 98 TYR A CA 1
ATOM 764 C C . TYR A 1 98 ? 11.038 -3.137 -14.109 1.00 88.50 98 TYR A C 1
ATOM 766 O O . TYR A 1 98 ? 11.564 -3.220 -15.221 1.00 88.50 98 TYR A O 1
ATOM 774 N N . THR A 1 99 ? 11.766 -2.992 -12.995 1.00 89.19 99 THR A N 1
ATOM 775 C CA . THR A 1 99 ? 13.235 -2.924 -13.017 1.00 89.19 99 THR A CA 1
ATOM 776 C C . THR A 1 99 ? 13.857 -4.232 -13.495 1.00 89.19 99 THR A C 1
ATOM 778 O O . THR A 1 99 ? 14.722 -4.200 -14.370 1.00 89.19 99 THR A O 1
ATOM 781 N N . CYS A 1 100 ? 13.360 -5.377 -13.018 1.00 89.31 100 CYS A N 1
ATOM 782 C CA . CYS A 1 100 ? 13.798 -6.699 -13.455 1.00 89.31 100 CYS A CA 1
ATOM 783 C C . CYS A 1 100 ? 13.510 -6.927 -14.942 1.00 89.31 100 CYS A C 1
ATOM 785 O O . CYS A 1 100 ? 14.381 -7.397 -15.670 1.00 89.31 100 CYS A O 1
ATOM 787 N N . GLY A 1 101 ? 12.318 -6.555 -15.418 1.00 91.00 101 GLY A N 1
ATOM 788 C CA . GLY A 1 101 ? 11.953 -6.666 -16.830 1.00 91.00 101 GLY A CA 1
ATOM 789 C C . GLY A 1 101 ? 12.841 -5.808 -17.731 1.00 91.00 101 GLY A C 1
ATOM 790 O O . GLY A 1 101 ? 13.255 -6.252 -18.799 1.00 91.00 101 GLY A O 1
ATOM 791 N N . LYS A 1 102 ? 13.195 -4.597 -17.289 1.00 92.06 102 LYS A N 1
ATOM 792 C CA . LYS A 1 102 ? 14.093 -3.708 -18.036 1.00 92.06 102 LYS A CA 1
ATOM 793 C C . LYS A 1 102 ? 15.535 -4.204 -18.080 1.00 92.06 102 LYS A C 1
ATOM 795 O O . LYS A 1 102 ? 16.136 -4.132 -19.145 1.00 92.06 102 LYS A O 1
ATOM 800 N N . ALA A 1 103 ? 16.062 -4.708 -16.966 1.00 90.38 103 ALA A N 1
ATOM 801 C CA . ALA A 1 103 ? 17.386 -5.325 -16.933 1.00 90.38 103 ALA A CA 1
ATOM 802 C C . ALA A 1 103 ? 17.437 -6.556 -17.850 1.00 90.38 103 ALA A C 1
ATOM 804 O O . ALA A 1 103 ? 18.319 -6.656 -18.690 1.00 90.38 103 ALA A O 1
ATOM 805 N N . ARG A 1 104 ? 16.419 -7.424 -17.786 1.00 91.88 104 ARG A N 1
ATOM 806 C CA . ARG A 1 104 ? 16.313 -8.597 -18.664 1.00 91.88 104 ARG A CA 1
ATOM 807 C C . ARG A 1 104 ? 16.310 -8.228 -20.148 1.00 91.88 104 ARG A C 1
ATOM 809 O O . ARG A 1 104 ? 16.988 -8.880 -20.929 1.00 91.88 104 ARG A O 1
ATOM 816 N N . LEU A 1 105 ? 15.556 -7.198 -20.537 1.00 90.62 105 LEU A N 1
ATOM 817 C CA . LEU A 1 105 ? 15.540 -6.723 -21.923 1.00 90.62 105 LEU A CA 1
ATOM 818 C C . LEU A 1 105 ? 16.894 -6.157 -22.363 1.00 90.62 105 LEU A C 1
ATOM 820 O O . LEU A 1 105 ? 17.256 -6.328 -23.519 1.00 90.62 105 LEU A O 1
ATOM 824 N N . MET A 1 106 ? 17.627 -5.498 -21.460 1.00 88.38 106 MET A N 1
ATOM 825 C CA . MET A 1 106 ? 18.979 -5.013 -21.750 1.00 88.38 106 MET A CA 1
ATOM 826 C C . MET A 1 106 ? 19.903 -6.180 -22.087 1.00 88.38 106 MET A C 1
ATOM 828 O O . MET A 1 106 ? 20.505 -6.176 -23.153 1.00 88.38 106 MET A O 1
ATOM 832 N N . THR A 1 107 ? 19.929 -7.205 -21.233 1.00 86.81 107 THR A N 1
ATOM 833 C CA . THR A 1 107 ? 20.730 -8.413 -21.464 1.00 86.81 107 THR A CA 1
ATOM 834 C C . THR A 1 107 ? 20.323 -9.114 -22.759 1.00 86.81 107 THR A C 1
ATOM 836 O O . THR A 1 107 ? 21.178 -9.464 -23.554 1.00 86.81 107 THR A O 1
ATOM 839 N N . MET A 1 108 ? 19.020 -9.232 -23.042 1.00 88.94 108 MET A N 1
ATOM 840 C CA . MET A 1 108 ? 18.550 -9.817 -24.305 1.00 88.94 108 MET A CA 1
ATOM 841 C C . MET A 1 108 ? 19.031 -9.047 -25.538 1.00 88.94 108 MET A C 1
ATOM 843 O O . MET A 1 108 ? 19.341 -9.671 -26.547 1.00 88.94 108 MET A O 1
ATOM 847 N N . PHE A 1 109 ? 19.070 -7.712 -25.488 1.00 87.31 109 PHE A N 1
ATOM 848 C CA . PHE A 1 109 ? 19.586 -6.922 -26.607 1.00 87.31 109 PHE A CA 1
ATOM 849 C C . PHE A 1 109 ? 21.098 -7.077 -26.780 1.00 87.31 109 PHE A C 1
ATOM 851 O O . PHE A 1 109 ? 21.548 -7.128 -27.918 1.00 87.31 109 PHE A O 1
ATOM 858 N N . GLU A 1 110 ? 21.856 -7.183 -25.687 1.00 83.19 110 GLU A N 1
ATOM 859 C CA . GLU A 1 110 ? 23.300 -7.463 -25.729 1.00 83.19 110 GLU A CA 1
ATOM 860 C C . GLU A 1 110 ? 23.592 -8.867 -26.274 1.00 83.19 110 GLU A C 1
ATOM 862 O O . GLU A 1 110 ? 24.446 -9.033 -27.134 1.00 83.19 110 GLU A O 1
ATOM 867 N N . ASP A 1 111 ? 22.825 -9.875 -25.861 1.00 86.56 111 ASP A N 1
ATOM 868 C CA . ASP A 1 111 ? 22.987 -11.249 -26.353 1.00 86.56 111 ASP A CA 1
ATOM 869 C C . ASP A 1 111 ? 22.556 -11.411 -27.828 1.00 86.56 111 ASP A C 1
ATOM 871 O O . ASP A 1 111 ? 22.854 -12.424 -28.457 1.00 86.56 111 ASP A O 1
ATOM 875 N N . SER A 1 112 ? 21.847 -10.426 -28.394 1.00 85.50 112 SER A N 1
ATOM 876 C CA . SER A 1 112 ? 21.327 -10.447 -29.771 1.00 85.50 112 SER A CA 1
ATOM 877 C C . SER A 1 112 ? 22.184 -9.642 -30.759 1.00 85.50 112 SER A C 1
ATOM 879 O O . SER A 1 112 ? 21.677 -9.224 -31.799 1.00 85.50 112 SER A O 1
ATOM 881 N N . GLU A 1 113 ? 23.468 -9.414 -30.465 1.00 77.31 113 GLU A N 1
ATOM 882 C CA . GLU A 1 113 ? 24.401 -8.668 -31.335 1.00 77.31 113 GLU A CA 1
ATOM 883 C C . GLU A 1 113 ? 24.499 -9.232 -32.768 1.00 77.31 113 GLU A C 1
ATOM 885 O O . GLU A 1 113 ? 24.727 -8.487 -33.726 1.00 77.31 113 GLU A O 1
ATOM 890 N N . GLU A 1 114 ? 24.274 -10.537 -32.933 1.00 81.81 114 GLU A N 1
ATOM 891 C CA . GLU A 1 114 ? 24.311 -11.225 -34.228 1.00 81.81 114 GLU A CA 1
ATOM 892 C C . GLU A 1 114 ? 23.021 -11.056 -35.059 1.00 81.81 114 GLU A C 1
ATOM 894 O O . GLU A 1 114 ? 23.017 -11.396 -36.244 1.00 81.81 114 GLU A O 1
ATOM 899 N N . ASP A 1 115 ? 21.932 -10.517 -34.486 1.00 87.19 115 ASP A N 1
ATOM 900 C CA . ASP A 1 115 ? 20.666 -10.292 -35.197 1.00 87.19 115 ASP A CA 1
ATOM 901 C C . ASP A 1 115 ? 20.715 -8.978 -36.015 1.00 87.19 115 ASP A C 1
ATOM 903 O O . ASP A 1 115 ? 20.728 -7.878 -35.442 1.00 87.19 115 ASP A O 1
ATOM 907 N N . PRO A 1 116 ? 20.676 -9.039 -37.365 1.00 83.50 116 PRO A N 1
ATOM 908 C CA . PRO A 1 116 ? 20.767 -7.852 -38.215 1.00 83.50 116 PRO A CA 1
ATOM 909 C C . PRO A 1 116 ? 19.636 -6.843 -37.983 1.00 83.50 116 PRO A C 1
ATOM 911 O O . PRO A 1 116 ? 19.837 -5.637 -38.149 1.00 83.50 116 PRO A O 1
ATOM 914 N N . ALA A 1 117 ? 18.441 -7.309 -37.605 1.00 86.31 117 ALA A N 1
ATOM 915 C CA . ALA A 1 117 ? 17.296 -6.441 -37.368 1.00 86.31 117 ALA A CA 1
ATOM 916 C C . ALA A 1 117 ? 17.488 -5.628 -36.083 1.00 86.31 117 ALA A C 1
ATOM 918 O O . ALA A 1 117 ? 17.282 -4.412 -36.090 1.00 86.31 117 ALA A O 1
ATOM 919 N N . VAL A 1 118 ? 17.951 -6.267 -35.006 1.00 82.50 118 VAL A N 1
ATOM 920 C CA . VAL A 1 118 ? 18.219 -5.605 -33.720 1.00 82.50 118 VAL A CA 1
ATOM 921 C C . VAL A 1 118 ? 19.372 -4.609 -33.857 1.00 82.50 118 VAL A C 1
ATOM 923 O O . VAL A 1 118 ? 19.236 -3.447 -33.459 1.00 82.50 118 VAL A O 1
ATOM 926 N N . THR A 1 119 ? 20.458 -5.021 -34.513 1.00 79.25 119 THR A N 1
ATOM 927 C CA . THR A 1 119 ? 21.657 -4.196 -34.716 1.00 79.25 119 THR A CA 1
ATOM 928 C C . THR A 1 119 ? 21.387 -2.979 -35.603 1.00 79.25 119 THR A C 1
ATOM 930 O O . THR A 1 119 ? 21.921 -1.900 -35.343 1.00 79.25 119 THR A O 1
ATOM 933 N N . SER A 1 120 ? 20.507 -3.098 -36.605 1.00 85.69 120 SER A N 1
ATOM 934 C CA . SER A 1 120 ? 20.114 -1.960 -37.452 1.00 85.69 120 SER A CA 1
ATOM 935 C C . SER A 1 120 ? 19.293 -0.892 -36.714 1.00 85.69 120 SER A C 1
ATOM 937 O O . SER A 1 120 ? 19.384 0.290 -37.042 1.00 85.69 120 SER A O 1
ATOM 939 N N . ILE A 1 121 ? 18.502 -1.291 -35.712 1.00 87.00 121 ILE A N 1
ATOM 940 C CA . ILE A 1 121 ? 17.561 -0.410 -35.005 1.00 87.00 121 ILE A CA 1
ATOM 941 C C . ILE A 1 121 ? 18.208 0.247 -33.778 1.00 87.00 121 ILE A C 1
ATOM 943 O O . ILE A 1 121 ? 17.808 1.350 -33.405 1.00 87.00 121 ILE A O 1
ATOM 947 N N . GLN A 1 122 ? 19.187 -0.416 -33.148 1.00 78.75 122 GLN A N 1
ATOM 948 C CA . GLN A 1 122 ? 19.844 0.022 -31.906 1.00 78.75 122 GLN A CA 1
ATOM 949 C C . GLN A 1 122 ? 18.840 0.504 -30.837 1.00 78.75 122 GLN A C 1
ATOM 951 O O . GLN A 1 122 ? 18.822 1.684 -30.458 1.00 78.75 122 GLN A O 1
ATOM 956 N N . PRO A 1 123 ? 17.949 -0.385 -30.362 1.00 80.00 123 PRO A N 1
ATOM 957 C CA . PRO A 1 123 ? 16.848 0.002 -29.493 1.00 80.00 123 PRO A CA 1
ATOM 958 C C . PRO A 1 123 ? 17.337 0.599 -28.165 1.00 80.00 123 PRO A C 1
ATOM 960 O O . PRO A 1 123 ? 18.062 -0.024 -27.396 1.00 80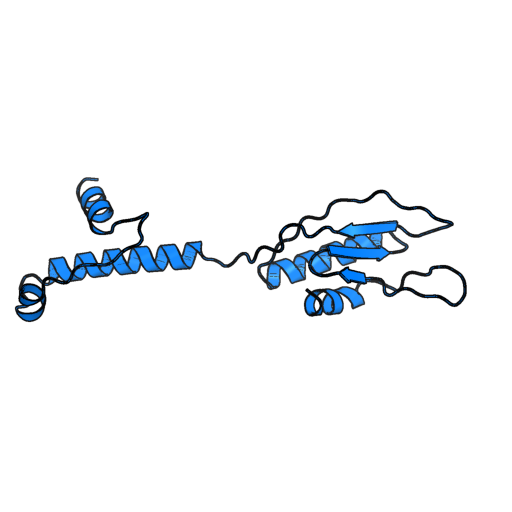.00 123 PRO A O 1
ATOM 963 N N . GLN A 1 124 ? 16.876 1.814 -27.861 1.00 81.12 124 GLN A N 1
ATOM 964 C CA . GLN A 1 124 ? 17.192 2.515 -26.614 1.00 81.12 124 GLN A CA 1
ATOM 965 C C . GLN A 1 124 ? 16.150 2.211 -25.528 1.00 81.12 124 GLN A C 1
ATOM 967 O O . GLN A 1 124 ? 14.961 2.539 -25.653 1.00 81.12 124 GLN A O 1
ATOM 972 N N . LEU A 1 125 ? 16.593 1.623 -24.415 1.00 83.81 125 LEU A N 1
ATOM 973 C CA . LEU A 1 125 ? 15.732 1.283 -23.283 1.00 83.81 125 LEU A CA 1
ATOM 974 C C . LEU A 1 125 ? 15.355 2.525 -22.470 1.00 83.81 125 LEU A C 1
ATOM 976 O O . LEU A 1 125 ? 16.126 3.051 -21.671 1.00 83.81 125 LEU A O 1
ATOM 980 N N . ARG A 1 126 ? 14.100 2.964 -22.606 1.00 82.31 126 ARG A N 1
ATOM 981 C CA . ARG A 1 126 ? 13.540 4.009 -21.734 1.00 82.31 126 ARG A CA 1
ATOM 982 C C . ARG A 1 126 ? 13.335 3.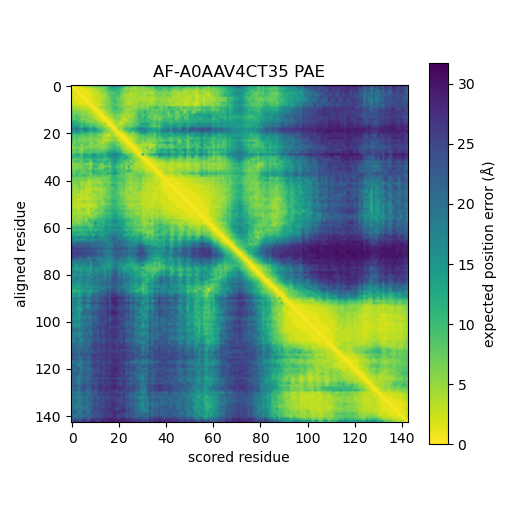483 -20.314 1.00 82.31 126 ARG A C 1
ATOM 984 O O . ARG A 1 126 ? 12.697 2.440 -20.134 1.00 82.31 126 ARG A O 1
ATOM 991 N N . SER A 1 127 ? 13.810 4.244 -19.331 1.00 83.88 127 SER A N 1
ATOM 992 C CA . SER A 1 127 ? 13.697 3.974 -17.895 1.00 83.88 127 SER A CA 1
ATOM 993 C C . SER A 1 127 ? 13.140 5.188 -17.135 1.00 83.88 127 SER A C 1
ATOM 995 O O . SER A 1 127 ? 12.864 6.239 -17.719 1.00 83.88 127 SER A O 1
ATOM 997 N N . PHE A 1 128 ? 12.954 5.061 -15.819 1.00 77.50 128 PHE A N 1
ATOM 998 C CA . PHE A 1 128 ? 12.514 6.179 -14.984 1.00 77.50 128 PHE A CA 1
ATOM 999 C C . PHE A 1 128 ? 13.607 7.241 -14.807 1.00 77.50 128 PHE A C 1
ATOM 1001 O O . PHE A 1 128 ? 14.796 6.947 -14.782 1.00 77.50 128 PHE A O 1
ATOM 1008 N N . ARG A 1 129 ? 13.199 8.489 -14.540 1.00 77.38 129 ARG A N 1
ATOM 1009 C CA . ARG A 1 129 ? 14.125 9.609 -14.275 1.00 77.38 129 ARG A CA 1
ATOM 1010 C C . ARG A 1 129 ? 15.110 9.340 -13.126 1.00 77.38 129 ARG A C 1
ATOM 1012 O O . ARG A 1 129 ? 16.200 9.894 -13.126 1.00 77.38 129 ARG A O 1
ATOM 1019 N N . LYS A 1 130 ? 14.706 8.535 -12.138 1.00 81.62 130 LYS A N 1
ATOM 1020 C CA . LYS A 1 130 ? 15.495 8.229 -10.932 1.00 81.62 130 LYS A CA 1
ATOM 1021 C C . LYS A 1 130 ? 16.336 6.954 -11.040 1.00 81.62 130 LYS A C 1
ATOM 1023 O O . LYS A 1 130 ? 17.112 6.693 -10.132 1.00 81.62 130 LYS A O 1
ATOM 1028 N N . TRP A 1 131 ? 16.151 6.152 -12.088 1.00 86.12 131 TRP A N 1
ATOM 1029 C CA . TRP A 1 131 ? 16.858 4.884 -12.251 1.00 86.12 131 TRP A CA 1
ATOM 1030 C C . TRP A 1 131 ? 17.090 4.594 -13.731 1.00 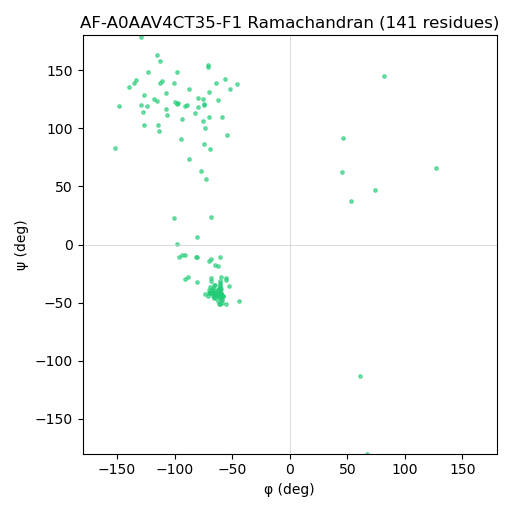86.12 131 TRP A C 1
ATOM 1032 O O . TRP A 1 131 ? 16.132 4.474 -14.503 1.00 86.12 131 TRP A O 1
ATOM 1042 N N . LYS A 1 132 ? 18.362 4.487 -14.122 1.00 87.88 132 LYS A N 1
ATOM 1043 C CA . LYS A 1 132 ? 18.768 4.160 -15.487 1.00 87.88 132 LYS A CA 1
ATOM 1044 C C . LYS A 1 132 ? 19.316 2.747 -15.573 1.00 87.88 132 LYS A C 1
ATOM 1046 O O . LYS A 1 132 ? 20.210 2.377 -14.821 1.00 87.88 132 LYS A O 1
ATOM 1051 N N . VAL A 1 133 ? 18.795 2.000 -16.542 1.00 87.94 133 VAL A N 1
ATOM 1052 C CA . VAL A 1 133 ? 19.116 0.581 -16.757 1.00 87.94 133 VAL A CA 1
ATOM 1053 C C . VAL A 1 133 ? 20.599 0.403 -17.075 1.00 87.94 133 VAL A C 1
ATOM 1055 O O . VAL A 1 133 ? 21.262 -0.375 -16.407 1.00 87.94 133 VAL A O 1
ATOM 1058 N N . HIS A 1 134 ? 21.139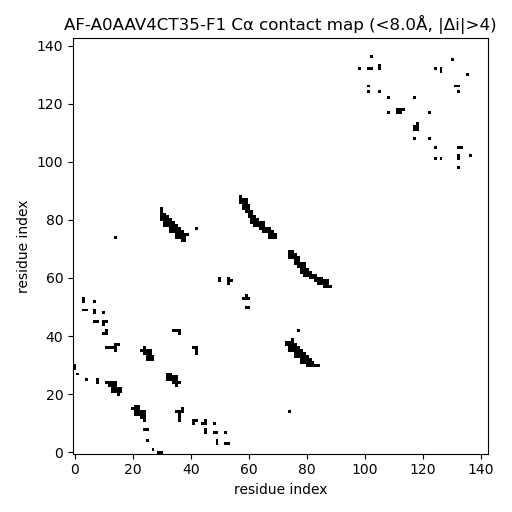 1.194 -18.008 1.00 86.38 134 HIS A N 1
ATOM 1059 C CA . HIS A 1 134 ? 22.554 1.123 -18.389 1.00 86.38 134 HIS A CA 1
ATOM 1060 C C . HIS A 1 134 ? 23.518 1.415 -17.229 1.00 86.38 134 HIS A C 1
ATOM 1062 O O . HIS A 1 134 ? 24.590 0.828 -17.154 1.00 86.38 134 HIS A O 1
ATOM 1068 N N . GLU A 1 135 ? 23.168 2.336 -16.325 1.00 87.94 135 GLU A N 1
ATOM 1069 C CA . GLU A 1 135 ? 24.015 2.656 -15.167 1.00 87.94 135 GLU A CA 1
ATOM 1070 C C . GLU A 1 135 ? 24.024 1.492 -14.164 1.00 87.94 135 GLU A C 1
ATOM 1072 O O . GLU A 1 135 ? 25.083 1.117 -13.666 1.00 87.94 135 GLU A O 1
ATOM 1077 N N . ALA A 1 136 ? 22.858 0.885 -13.921 1.00 86.12 136 ALA A N 1
ATOM 1078 C CA . ALA A 1 136 ? 22.716 -0.259 -13.026 1.00 86.12 136 ALA A CA 1
ATOM 1079 C C . ALA A 1 136 ? 23.395 -1.527 -13.568 1.00 86.12 136 ALA A C 1
ATOM 1081 O O . ALA A 1 136 ? 24.062 -2.229 -12.814 1.00 86.12 136 ALA A O 1
ATOM 1082 N N . ASP A 1 137 ? 23.262 -1.797 -14.866 1.00 84.88 137 ASP A N 1
ATOM 1083 C CA . ASP A 1 137 ? 23.889 -2.948 -15.520 1.00 84.88 137 ASP A CA 1
ATOM 1084 C C . ASP A 1 137 ? 25.424 -2.845 -15.510 1.00 84.88 137 ASP A C 1
ATOM 1086 O O . ASP A 1 137 ? 26.118 -3.759 -15.067 1.00 84.88 137 ASP A O 1
ATOM 1090 N N . ASN A 1 138 ? 25.965 -1.671 -15.854 1.00 85.50 138 ASN A N 1
ATOM 1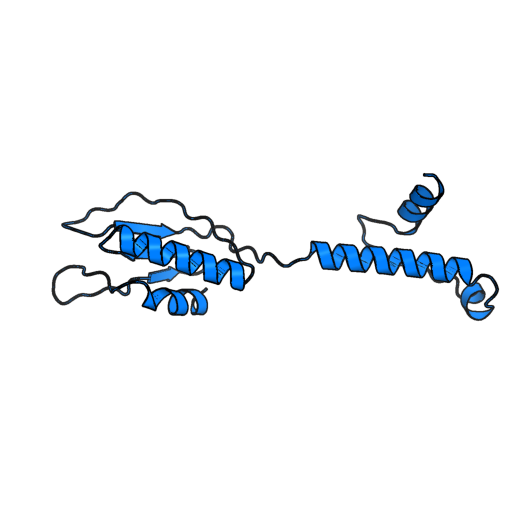091 C CA . ASN A 1 138 ? 27.403 -1.407 -15.760 1.00 85.50 138 ASN A CA 1
ATOM 1092 C C . ASN A 1 138 ? 27.942 -1.544 -14.331 1.00 85.50 138 ASN A C 1
ATOM 1094 O O . ASN A 1 138 ? 29.086 -1.953 -14.139 1.00 85.50 138 ASN A O 1
ATOM 1098 N N . GLN A 1 139 ? 27.151 -1.168 -13.324 1.00 87.00 139 GLN A N 1
ATOM 1099 C CA . GLN A 1 139 ? 27.524 -1.361 -11.926 1.00 87.00 139 GLN A CA 1
ATOM 1100 C C . GLN A 1 139 ? 27.516 -2.847 -11.546 1.00 87.00 139 GLN A C 1
ATOM 1102 O O . GLN A 1 139 ? 28.435 -3.287 -10.863 1.00 87.00 139 GLN A O 1
ATOM 1107 N N . ALA A 1 140 ? 26.524 -3.614 -12.007 1.00 85.62 140 ALA A N 1
ATOM 1108 C CA . ALA A 1 140 ? 26.423 -5.048 -11.752 1.00 85.62 140 ALA A CA 1
ATOM 1109 C C . ALA A 1 140 ? 27.572 -5.833 -12.400 1.00 85.62 140 ALA A C 1
ATOM 1111 O O . ALA A 1 140 ? 28.159 -6.686 -11.751 1.00 85.62 140 ALA A O 1
ATOM 1112 N N . LYS A 1 141 ? 27.961 -5.489 -13.634 1.00 83.06 141 LYS A N 1
ATOM 1113 C CA . LYS A 1 141 ? 29.114 -6.090 -14.331 1.00 83.06 141 LYS A CA 1
ATOM 1114 C C . LYS A 1 141 ? 30.467 -5.804 -13.661 1.00 83.06 141 LYS A C 1
ATOM 1116 O O . LYS A 1 141 ? 31.453 -6.461 -13.978 1.00 83.06 141 LYS A O 1
ATOM 1121 N N . ARG A 1 142 ? 30.541 -4.792 -12.789 1.00 80.75 142 ARG A N 1
ATOM 1122 C CA . ARG A 1 142 ? 31.761 -4.389 -12.064 1.00 80.75 142 ARG A CA 1
ATOM 1123 C C . ARG A 1 142 ? 31.864 -4.969 -10.650 1.00 80.75 142 ARG A C 1
ATOM 1125 O O . ARG A 1 142 ? 32.908 -4.778 -10.028 1.00 80.75 142 ARG A O 1
ATOM 1132 N N . ALA A 1 143 ? 30.792 -5.565 -10.134 1.00 66.69 143 ALA A N 1
ATOM 1133 C CA . ALA A 1 143 ? 30.726 -6.161 -8.801 1.00 66.69 143 ALA A CA 1
ATOM 1134 C C . ALA A 1 143 ? 31.153 -7.633 -8.840 1.00 66.69 143 ALA A C 1
ATOM 1136 O O . ALA A 1 143 ? 31.761 -8.071 -7.839 1.00 66.69 143 ALA A O 1
#

Secondary structure (DSSP, 8-state):
-HHHHHHHHTTS--EE-SSS-EE-SEEEETTEEEEEESSHHHHHHHHHHHHHHHHHTTEE-----------SS--EEEEE--TT-EE---HHHHHHHHHHHHHHHHHHHHHTTT-HHHHHH-------TT--HHHHHHHHTT-

Solvent-accessible surface area (backbone atoms only — not comparable to full-atom values): 8408 Å² total; per-residue (Å²): 102,68,72,60,50,60,69,33,44,83,54,48,62,64,25,75,71,63,77,102,46,74,41,71,26,65,51,70,58,84,62,32,36,33,38,37,24,62,44,70,72,44,44,52,53,32,51,56,46,44,49,52,53,29,54,73,69,30,33,48,74,53,80,49,86,47,76,66,65,74,74,86,91,57,48,50,39,40,41,28,53,30,90,57,75,45,73,59,65,68,56,66,59,55,50,48,52,51,52,52,53,50,48,52,52,50,52,52,55,64,76,36,66,87,38,68,69,55,58,74,64,60,82,77,84,86,63,58,98,90,48,54,56,71,62,53,50,57,50,59,78,72,108

Organism: NCBI:txid259542

Foldseek 3Di:
DVVLCVVLQVLADWAPPDDPDTHRQWDDDVQKIKGKHQDPVSVVSSVVSSCVSCVVQQWDADFDADPQPDDPDGIRIGIGDRVDRDRNDPVVVVVVVVLVVLLVVVVVLVVCCVPPVSVVVVDDRDDDPVDDNVVVNVVVVVD

Sequence (143 aa):
MEVILRAAEGSASPADLGGVCYMPPVKAFIDDTTILCSKENKTRRMLDRLDALMNWSRMSFQAEEVPKTVHKDRLIGVAMYCRKAKLRLPLKSIVEEYTCGKARLMTMFEDSEEDPAVTSIQPQLRSFRKWKVHEADNQAKRA